Protein AF-A0AAN1KFK6-F1 (afdb_monomer)

pLDDT: mean 87.68, std 8.84, range [56.28, 96.44]

Sequence (69 aa):
MRNQLHLDENSELVATIVDDKIVIRALPTADEWTDLFKNTPTEVVNLDKRGHYDPEKSPAFHDWMHEND

Radius of gyration: 20.46 Å; Cα contacts (8 Å, |Δi|>4): 44; chains: 1; bounding box: 37×31×52 Å

Structure (mmCIF, N/CA/C/O backbone):
data_AF-A0AAN1KFK6-F1
#
_entry.id   AF-A0AAN1KFK6-F1
#
loop_
_atom_site.group_PDB
_atom_site.id
_atom_site.type_symbol
_atom_site.label_atom_id
_atom_site.label_alt_id
_atom_site.label_comp_id
_atom_site.label_asym_id
_atom_site.label_entity_id
_atom_site.label_seq_id
_atom_site.pdbx_PDB_ins_code
_atom_site.Cartn_x
_atom_site.Cartn_y
_atom_site.Cartn_z
_atom_site.occupancy
_atom_site.B_iso_or_equiv
_atom_site.auth_seq_id
_atom_site.auth_comp_id
_atom_site.auth_asy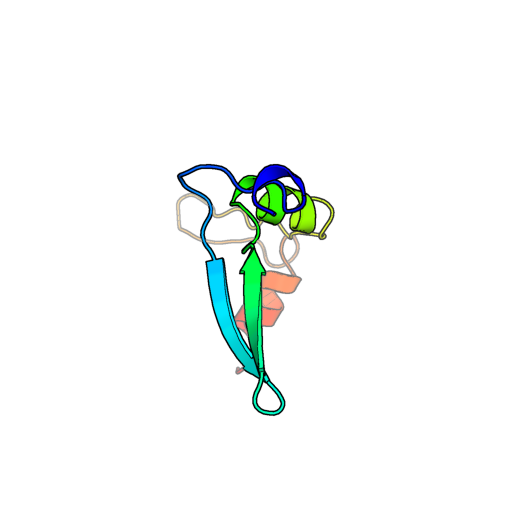m_id
_at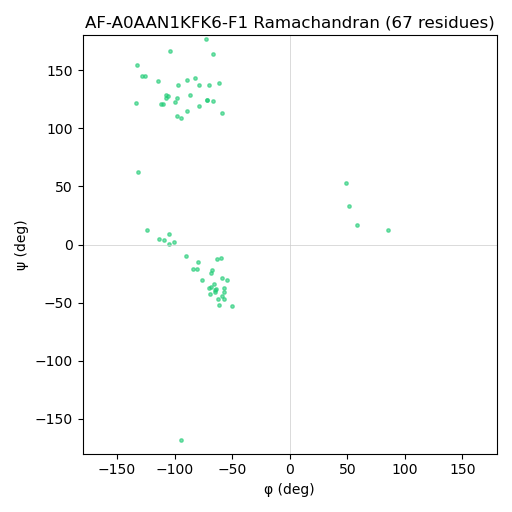om_site.auth_atom_id
_atom_site.pdbx_PDB_model_num
ATOM 1 N N . MET A 1 1 ? -2.760 10.514 27.567 1.00 60.50 1 MET A N 1
ATOM 2 C CA . MET A 1 1 ? -3.479 10.278 26.298 1.00 60.50 1 MET A CA 1
ATOM 3 C C . MET A 1 1 ? -2.592 10.528 25.080 1.00 60.50 1 MET A C 1
ATOM 5 O O . MET A 1 1 ? -2.152 9.538 24.524 1.00 60.50 1 MET A O 1
ATOM 9 N N . ARG A 1 2 ? -2.212 11.773 24.725 1.00 66.00 2 ARG A N 1
ATOM 10 C CA . ARG A 1 2 ? -1.304 12.065 23.583 1.00 66.00 2 ARG A CA 1
ATOM 11 C C . ARG A 1 2 ? -0.004 11.236 23.600 1.00 66.00 2 ARG A C 1
ATOM 13 O O . ARG A 1 2 ? 0.253 10.486 22.670 1.00 66.00 2 ARG A O 1
ATOM 20 N N . ASN A 1 3 ? 0.730 11.261 24.717 1.00 69.94 3 ASN A N 1
ATOM 21 C CA . ASN A 1 3 ? 1.989 10.510 24.871 1.00 69.94 3 ASN A CA 1
ATOM 22 C C . ASN A 1 3 ? 1.811 8.981 24.917 1.00 69.94 3 ASN A C 1
ATOM 24 O O . ASN A 1 3 ? 2.748 8.256 24.624 1.00 69.94 3 ASN A O 1
ATOM 28 N N . GLN A 1 4 ? 0.632 8.487 25.313 1.00 72.56 4 GLN A N 1
ATOM 29 C CA . GLN A 1 4 ? 0.342 7.043 25.362 1.00 72.56 4 GLN A CA 1
ATOM 30 C C . GLN A 1 4 ? -0.011 6.481 23.982 1.00 72.56 4 GLN A C 1
ATOM 32 O O . GLN A 1 4 ? 0.068 5.278 23.778 1.00 72.56 4 GLN A O 1
ATOM 37 N N . LEU A 1 5 ? -0.428 7.355 23.066 1.00 71.69 5 LEU A N 1
ATOM 38 C CA . LEU A 1 5 ? -0.769 7.029 21.686 1.00 71.69 5 LEU A CA 1
ATOM 39 C C . LEU A 1 5 ? 0.329 7.475 20.708 1.00 71.69 5 LEU A C 1
ATOM 41 O O . LEU A 1 5 ? 0.102 7.436 19.508 1.00 71.69 5 LEU A O 1
ATOM 45 N N . HIS A 1 6 ? 1.486 7.916 21.222 1.00 74.06 6 HIS A N 1
ATOM 46 C CA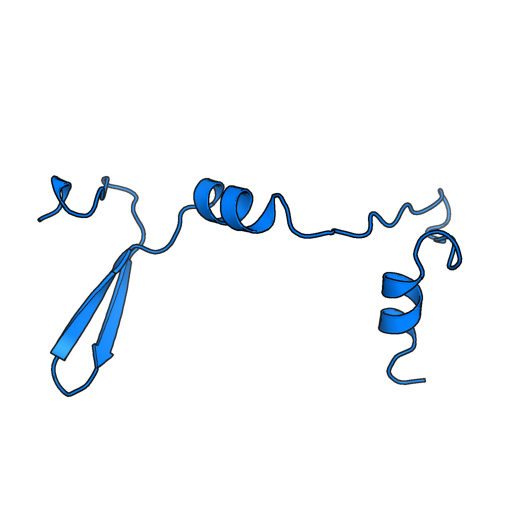 . HIS A 1 6 ? 2.631 8.393 20.437 1.00 74.06 6 HIS A CA 1
ATOM 47 C C . HIS A 1 6 ? 2.283 9.471 19.396 1.00 74.06 6 HIS A C 1
ATOM 49 O O . HIS A 1 6 ? 2.903 9.546 18.346 1.00 74.06 6 HIS A O 1
ATOM 55 N N . LEU A 1 7 ? 1.302 10.323 19.706 1.00 82.62 7 LEU A N 1
ATOM 56 C CA . LEU A 1 7 ? 0.844 11.369 18.794 1.00 82.62 7 LEU A CA 1
ATOM 57 C C . LEU A 1 7 ? 1.692 12.633 18.952 1.00 82.62 7 LEU A C 1
ATOM 59 O O . LEU A 1 7 ? 1.813 13.171 20.058 1.00 82.62 7 LEU A O 1
ATOM 63 N N . ASP A 1 8 ? 2.209 13.161 17.853 1.00 84.19 8 ASP A N 1
ATOM 64 C CA . ASP A 1 8 ? 2.775 14.503 17.773 1.00 84.19 8 ASP A CA 1
ATOM 65 C C . ASP A 1 8 ? 1.725 15.519 17.271 1.00 84.19 8 ASP A C 1
ATOM 67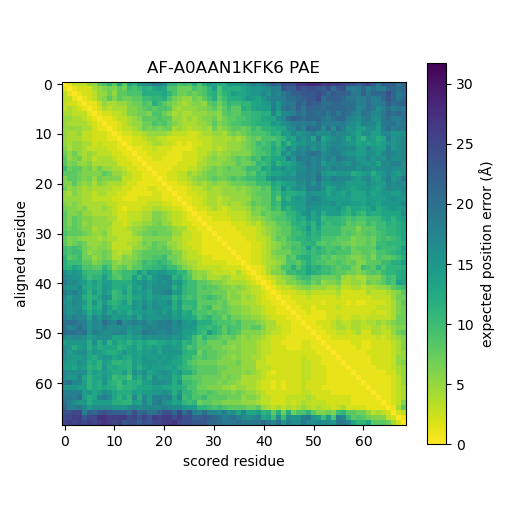 O O . ASP A 1 8 ? 0.522 15.302 17.397 1.00 84.19 8 ASP A O 1
ATOM 71 N N . GLU A 1 9 ? 2.152 16.730 16.919 1.00 82.81 9 GLU A N 1
ATOM 72 C CA . GLU A 1 9 ? 1.267 17.840 16.517 1.00 82.81 9 GLU A CA 1
ATOM 73 C C . GLU A 1 9 ? 0.785 17.749 15.066 1.00 82.81 9 GLU A C 1
ATOM 75 O O . GLU A 1 9 ? -0.200 18.392 14.713 1.00 82.81 9 GLU A O 1
ATOM 80 N N . ASN A 1 10 ? 1.436 16.909 14.266 1.00 82.00 10 ASN A N 1
ATOM 81 C CA . ASN A 1 10 ? 1.150 16.655 12.861 1.00 82.00 10 ASN A CA 1
ATOM 82 C C . ASN A 1 10 ? 0.548 15.259 12.635 1.00 82.00 10 ASN A C 1
ATOM 84 O O . ASN A 1 10 ? 0.335 14.865 11.492 1.00 82.00 10 ASN A O 1
ATOM 88 N N . SER A 1 11 ? 0.284 14.491 13.697 1.00 83.50 11 SER A N 1
ATOM 89 C CA . SER A 1 11 ? -0.296 13.156 13.563 1.00 83.50 11 SER A CA 1
ATOM 90 C C . SER A 1 11 ? -1.721 13.220 13.018 1.00 83.50 11 SER A C 1
ATOM 92 O O . SER A 1 11 ? -2.611 13.828 13.619 1.00 83.50 11 SER A O 1
ATOM 94 N N . GLU A 1 12 ? -1.950 12.531 11.905 1.00 87.94 12 GLU A N 1
ATOM 95 C CA . GLU A 1 12 ? -3.280 12.386 11.330 1.00 87.94 12 GLU A CA 1
ATOM 96 C C . GLU A 1 12 ? -4.088 11.321 12.077 1.00 87.94 12 GLU A C 1
ATOM 98 O O . GLU A 1 12 ? -3.598 10.242 12.425 1.00 87.94 12 GLU A O 1
ATOM 103 N N . LEU A 1 13 ? -5.359 11.631 12.331 1.00 89.81 13 LEU A N 1
ATOM 104 C CA . LEU A 1 13 ? -6.270 10.783 13.089 1.00 89.81 13 LEU A CA 1
ATOM 105 C C . LEU A 1 13 ? -7.530 10.506 12.280 1.00 89.81 13 LEU A C 1
ATOM 107 O O . LEU A 1 13 ? -8.060 11.391 11.610 1.00 89.81 13 LEU A O 1
ATOM 111 N N . VAL A 1 14 ? -8.072 9.302 12.438 1.00 90.88 14 VAL A N 1
ATOM 112 C CA . VAL A 1 14 ? -9.411 8.966 11.958 1.00 90.88 14 VAL A CA 1
ATOM 113 C C . VAL A 1 14 ? -10.365 8.837 13.140 1.00 90.88 14 VAL A C 1
ATOM 115 O O . VAL A 1 14 ? -10.090 8.129 14.113 1.00 90.88 14 VAL A O 1
ATOM 118 N N . ALA A 1 15 ? -11.497 9.531 13.054 1.00 92.94 15 ALA A N 1
ATOM 119 C CA . ALA A 1 15 ? -12.602 9.404 13.992 1.00 92.94 15 ALA A CA 1
ATOM 120 C C . ALA A 1 15 ? -13.755 8.669 13.304 1.00 92.94 15 ALA A C 1
ATOM 122 O O . ALA A 1 15 ? -14.208 9.064 12.232 1.00 92.94 15 ALA A O 1
ATOM 123 N N . THR A 1 16 ? -14.225 7.592 13.921 1.00 95.44 16 THR A N 1
ATOM 124 C CA . THR A 1 16 ? -15.327 6.766 13.410 1.00 95.44 16 THR A CA 1
ATOM 125 C C . THR A 1 16 ? -16.331 6.496 14.517 1.00 95.44 16 THR A C 1
ATOM 127 O O . THR A 1 16 ? -15.977 6.524 15.695 1.00 95.44 16 THR A O 1
ATOM 130 N N . ILE A 1 17 ? -17.585 6.240 14.147 1.00 95.56 17 ILE A N 1
ATOM 131 C CA . ILE A 1 17 ? -18.602 5.763 15.085 1.00 95.56 17 ILE A CA 1
ATOM 132 C C . ILE A 1 17 ? -18.720 4.251 14.911 1.00 95.56 17 ILE A C 1
ATOM 134 O O . ILE A 1 17 ? -18.978 3.776 13.807 1.00 95.56 17 ILE A O 1
ATOM 138 N N . VAL A 1 18 ? -18.515 3.509 15.996 1.00 95.31 18 VAL A N 1
ATOM 139 C CA . VAL A 1 18 ? -18.644 2.048 16.052 1.00 95.31 18 VAL A CA 1
ATOM 140 C C . VAL A 1 18 ? -19.446 1.706 17.302 1.00 95.31 18 VAL A C 1
ATOM 142 O O . VAL A 1 18 ? -19.044 2.095 18.396 1.00 95.31 18 VAL A O 1
ATOM 145 N N . ASP A 1 19 ? -20.577 1.015 17.145 1.00 95.38 19 ASP A N 1
ATOM 146 C CA . ASP A 1 19 ? -21.478 0.623 18.243 1.00 95.38 19 ASP A CA 1
ATOM 147 C C . ASP A 1 19 ? -21.824 1.786 19.196 1.00 95.38 19 ASP A C 1
ATOM 149 O O . ASP A 1 19 ? -21.593 1.711 20.405 1.00 95.38 19 ASP A O 1
ATOM 153 N N . ASP A 1 20 ? -22.305 2.900 18.632 1.00 95.62 20 ASP A N 1
ATOM 154 C CA . ASP A 1 20 ? -22.647 4.147 19.342 1.00 95.62 20 ASP A CA 1
ATOM 155 C C . ASP A 1 20 ? -21.490 4.790 20.135 1.00 95.62 20 ASP A C 1
ATOM 157 O O . ASP A 1 20 ? -21.698 5.663 20.983 1.00 95.62 20 ASP A O 1
ATOM 161 N N . LYS A 1 21 ? -20.242 4.402 19.849 1.00 95.00 21 LYS A N 1
ATOM 162 C CA . LYS A 1 21 ? -19.033 4.973 20.456 1.00 95.00 21 LYS A CA 1
ATOM 163 C C . LYS A 1 21 ? -18.196 5.694 19.414 1.00 95.00 21 LYS A C 1
ATOM 165 O O . LYS A 1 21 ? -17.998 5.198 18.309 1.00 95.00 21 LYS A O 1
ATOM 170 N N . ILE A 1 22 ? -17.630 6.835 19.802 1.00 94.62 22 ILE A N 1
ATOM 171 C CA . ILE A 1 22 ? -16.603 7.512 19.008 1.00 94.62 22 ILE A CA 1
ATOM 172 C C . ILE A 1 22 ? -15.271 6.801 19.246 1.00 94.62 22 ILE A C 1
ATOM 174 O O . ILE A 1 22 ? -14.766 6.756 20.369 1.00 94.62 22 ILE A O 1
ATOM 178 N N . VAL A 1 23 ? -14.696 6.261 18.177 1.00 93.06 23 VAL A N 1
ATOM 179 C CA . VAL A 1 23 ? -13.383 5.623 18.164 1.00 93.06 23 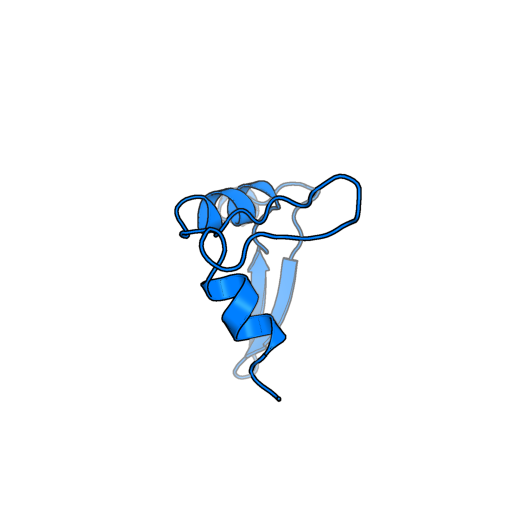VAL A CA 1
ATOM 180 C C . VAL A 1 23 ? -12.423 6.513 17.391 1.00 93.06 23 VAL A C 1
ATOM 182 O O . VAL A 1 23 ? -12.634 6.783 16.209 1.00 93.06 23 VAL A O 1
ATOM 185 N N . ILE A 1 24 ? -11.356 6.942 18.062 1.00 90.12 24 ILE A N 1
ATOM 186 C CA . ILE A 1 24 ? -10.266 7.726 17.476 1.00 90.12 24 ILE A CA 1
ATOM 187 C C . ILE A 1 24 ? -9.056 6.808 17.325 1.00 90.12 24 ILE A C 1
ATOM 189 O O . ILE A 1 24 ? -8.659 6.151 18.290 1.00 90.12 24 ILE A O 1
ATOM 193 N N . ARG A 1 25 ? -8.477 6.751 16.126 1.00 87.00 25 ARG A N 1
ATOM 194 C CA . ARG A 1 25 ? -7.271 5.965 15.831 1.00 87.00 25 ARG A CA 1
ATOM 195 C C . ARG A 1 25 ? -6.229 6.839 15.146 1.00 87.00 25 ARG A C 1
ATOM 197 O O . ARG A 1 25 ? -6.591 7.704 14.352 1.00 87.00 25 ARG A O 1
ATOM 204 N N . ALA A 1 26 ? -4.960 6.584 15.445 1.00 87.31 26 ALA A N 1
ATOM 205 C CA . ALA A 1 26 ? -3.850 7.133 14.677 1.00 87.31 26 ALA A CA 1
ATOM 206 C C . ALA A 1 26 ? -3.809 6.477 13.295 1.00 87.31 26 ALA A C 1
ATOM 208 O O . ALA A 1 26 ? -4.004 5.262 13.192 1.00 87.31 26 ALA A O 1
ATOM 209 N N . LEU A 1 27 ? -3.578 7.270 12.252 1.00 86.62 27 LEU A N 1
ATOM 210 C CA . LEU A 1 27 ? -3.195 6.730 10.954 1.00 86.62 27 LEU A CA 1
ATOM 211 C C . LEU A 1 27 ? -1.690 6.447 10.955 1.00 86.62 27 LEU A C 1
ATOM 213 O O . LEU A 1 27 ? -0.943 7.221 11.556 1.00 86.62 27 LEU A O 1
ATOM 217 N N . PRO A 1 28 ? -1.233 5.367 10.295 1.00 85.56 28 PRO A N 1
ATOM 218 C CA . PRO A 1 28 ? 0.193 5.162 10.114 1.00 85.56 28 PRO A CA 1
ATOM 219 C C . PRO A 1 28 ? 0.792 6.317 9.309 1.00 85.56 28 PRO A C 1
ATOM 221 O O . PRO A 1 28 ? 0.206 6.787 8.329 1.00 85.56 28 PRO A O 1
ATOM 224 N N . THR A 1 29 ? 1.970 6.755 9.724 1.00 86.31 29 THR A N 1
ATOM 225 C CA . THR A 1 29 ? 2.813 7.714 9.009 1.00 86.31 29 THR A CA 1
ATOM 226 C C . THR A 1 29 ? 3.331 7.121 7.696 1.00 86.31 29 THR A C 1
ATOM 228 O O . THR A 1 29 ? 3.310 5.907 7.486 1.00 86.31 29 THR A O 1
ATOM 231 N N . ALA A 1 30 ? 3.833 7.970 6.793 1.00 85.88 30 ALA A N 1
ATOM 232 C CA . ALA A 1 30 ? 4.437 7.517 5.536 1.00 85.88 30 ALA A CA 1
ATOM 233 C C . ALA A 1 30 ? 5.602 6.529 5.760 1.00 85.88 30 ALA A C 1
ATOM 235 O O . ALA A 1 30 ? 5.739 5.553 5.018 1.00 85.88 30 ALA A O 1
ATOM 236 N N . ASP A 1 31 ? 6.399 6.746 6.809 1.00 88.12 31 ASP A N 1
ATOM 237 C CA . ASP A 1 31 ? 7.501 5.858 7.182 1.00 88.12 31 ASP A CA 1
ATOM 238 C C . ASP A 1 31 ? 6.982 4.518 7.717 1.00 88.12 31 ASP A C 1
ATOM 240 O O . ASP A 1 31 ? 7.473 3.472 7.303 1.00 88.12 31 ASP A O 1
ATOM 244 N N . GLU A 1 32 ? 5.939 4.518 8.555 1.00 87.56 32 GLU A N 1
ATOM 245 C CA . GLU A 1 32 ? 5.306 3.282 9.043 1.00 87.56 32 GLU A CA 1
ATOM 246 C C . GLU A 1 32 ? 4.658 2.478 7.910 1.00 87.56 32 GLU A C 1
ATOM 248 O O . GLU A 1 32 ? 4.760 1.251 7.888 1.00 87.56 32 GLU A O 1
ATOM 253 N N . TRP A 1 33 ? 4.034 3.149 6.938 1.00 88.44 33 TRP A N 1
ATOM 254 C CA . TRP A 1 33 ? 3.544 2.498 5.722 1.00 88.44 33 TRP A CA 1
ATOM 255 C C . TRP A 1 33 ? 4.690 1.882 4.921 1.00 88.44 33 TRP A C 1
ATOM 257 O O . TRP A 1 33 ? 4.608 0.721 4.520 1.00 88.44 33 TRP A O 1
ATOM 267 N N . THR A 1 34 ? 5.777 2.627 4.724 1.00 87.75 34 THR A N 1
ATOM 268 C CA . THR A 1 34 ? 6.970 2.132 4.024 1.00 87.75 34 THR A CA 1
ATOM 269 C C . THR A 1 34 ? 7.549 0.906 4.731 1.00 87.75 34 THR A C 1
ATOM 271 O O . THR A 1 34 ? 7.838 -0.106 4.093 1.00 87.75 34 THR A O 1
ATOM 274 N N . ASP A 1 35 ? 7.652 0.953 6.058 1.00 90.06 35 ASP A N 1
ATOM 275 C CA . ASP A 1 35 ? 8.147 -0.146 6.879 1.00 90.06 35 ASP A CA 1
ATOM 276 C C . ASP A 1 35 ? 7.235 -1.375 6.856 1.00 90.06 35 ASP A C 1
ATOM 278 O O . ASP A 1 35 ? 7.735 -2.503 6.902 1.00 90.06 35 ASP A O 1
ATOM 282 N N . LEU A 1 36 ? 5.916 -1.183 6.764 1.00 88.69 36 LEU A N 1
ATOM 283 C CA . LEU A 1 36 ? 4.955 -2.277 6.634 1.00 88.69 36 LEU A CA 1
ATOM 284 C C . LEU A 1 36 ? 5.155 -3.027 5.311 1.00 88.69 36 LEU A C 1
ATOM 286 O O . LEU A 1 36 ? 5.115 -4.258 5.281 1.00 88.69 36 LEU A O 1
ATOM 290 N N . PHE A 1 37 ? 5.412 -2.294 4.227 1.00 85.69 37 PHE A N 1
ATOM 291 C CA . PHE A 1 37 ? 5.551 -2.870 2.892 1.00 85.69 37 PHE A CA 1
ATOM 292 C C . PHE A 1 37 ? 6.979 -3.274 2.519 1.00 85.69 37 PHE A C 1
ATOM 294 O O . PHE A 1 37 ? 7.142 -3.992 1.535 1.00 85.69 37 PHE A O 1
ATOM 301 N N . LYS A 1 38 ? 8.004 -2.914 3.302 1.00 86.62 38 LYS A N 1
ATOM 302 C CA . LYS A 1 38 ? 9.423 -3.109 2.933 1.00 86.62 38 LYS A CA 1
ATOM 303 C C . LYS A 1 38 ? 9.821 -4.537 2.556 1.00 86.62 38 LYS A C 1
ATOM 305 O O . LYS A 1 38 ? 10.735 -4.726 1.763 1.00 86.62 38 LYS A O 1
ATOM 310 N N . ASN A 1 39 ? 9.159 -5.537 3.138 1.00 85.25 39 ASN A N 1
ATOM 311 C CA . ASN A 1 39 ? 9.441 -6.955 2.894 1.00 85.25 39 ASN A CA 1
ATOM 312 C C . ASN A 1 39 ? 8.451 -7.597 1.917 1.00 85.25 39 ASN A C 1
ATOM 314 O O . ASN A 1 39 ? 8.513 -8.804 1.685 1.00 85.25 39 ASN A O 1
ATOM 318 N N . THR A 1 40 ? 7.510 -6.821 1.380 1.00 84.19 40 THR A N 1
ATOM 319 C CA . THR A 1 40 ? 6.554 -7.333 0.406 1.00 84.19 40 THR A CA 1
ATOM 320 C C . THR A 1 40 ? 7.297 -7.559 -0.906 1.00 84.19 40 THR A C 1
ATOM 322 O O . THR A 1 40 ? 7.927 -6.621 -1.407 1.00 84.19 40 THR A O 1
ATOM 325 N N . PRO A 1 41 ? 7.259 -8.779 -1.472 1.00 81.62 41 PRO A N 1
ATOM 326 C CA . PRO A 1 41 ? 7.893 -9.043 -2.752 1.00 81.62 41 PRO A CA 1
ATOM 327 C C . PRO A 1 41 ? 7.274 -8.119 -3.800 1.00 81.62 41 PRO A C 1
ATOM 329 O O . PRO A 1 41 ? 6.090 -8.218 -4.108 1.00 81.62 41 PRO A O 1
ATOM 332 N N . THR A 1 42 ? 8.083 -7.188 -4.298 1.00 84.50 42 THR A N 1
ATOM 333 C CA . THR A 1 42 ? 7.682 -6.224 -5.320 1.00 84.50 42 THR A CA 1
ATOM 334 C C . THR A 1 42 ? 8.434 -6.557 -6.591 1.00 84.50 42 THR A C 1
ATOM 336 O O . THR A 1 42 ? 9.666 -6.572 -6.607 1.00 84.50 42 THR A O 1
ATOM 339 N N . GLU A 1 43 ? 7.694 -6.845 -7.654 1.00 90.25 43 GLU A N 1
ATOM 340 C CA . GLU A 1 43 ? 8.280 -7.013 -8.975 1.00 90.25 43 GLU A CA 1
ATOM 341 C C . GLU A 1 43 ? 8.719 -5.642 -9.502 1.00 90.25 43 GLU A C 1
ATOM 343 O O . GLU A 1 43 ? 7.933 -4.696 -9.550 1.00 90.25 43 GLU A O 1
ATOM 348 N N . VAL A 1 44 ? 9.994 -5.516 -9.871 1.00 90.50 44 VAL A N 1
ATOM 349 C CA . VAL A 1 44 ? 10.535 -4.275 -10.433 1.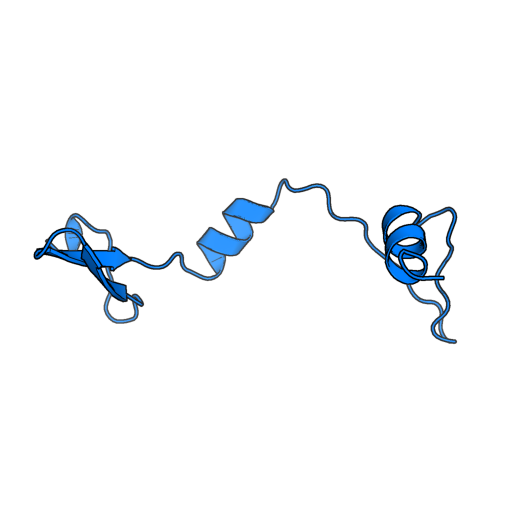00 90.50 44 VAL A CA 1
ATOM 350 C C . VAL A 1 44 ? 10.477 -4.358 -11.952 1.00 90.50 44 VAL A C 1
ATOM 352 O O . VAL A 1 44 ? 11.257 -5.080 -12.574 1.00 90.50 44 VAL A O 1
ATOM 355 N N . VAL A 1 45 ? 9.579 -3.578 -12.550 1.00 93.75 45 VAL A N 1
ATOM 356 C CA . VAL A 1 45 ? 9.408 -3.506 -14.004 1.00 93.75 45 VAL A CA 1
ATOM 357 C C . VAL A 1 45 ? 10.322 -2.427 -14.571 1.00 93.75 45 VAL A C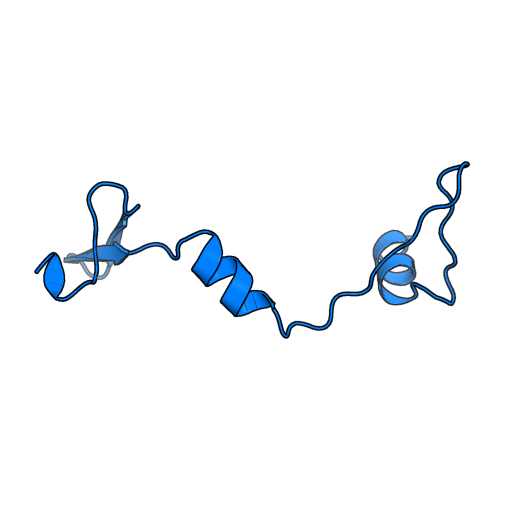 1
ATOM 359 O O . VAL A 1 45 ? 10.167 -1.240 -14.285 1.00 93.75 45 VAL A O 1
ATOM 362 N N . ASN A 1 46 ? 11.290 -2.833 -15.388 1.00 94.62 46 ASN A N 1
ATOM 363 C CA . ASN A 1 46 ? 12.187 -1.906 -16.070 1.00 94.62 46 ASN A CA 1
ATOM 364 C C . ASN A 1 46 ? 11.697 -1.661 -17.496 1.00 94.62 46 ASN A C 1
ATOM 366 O O . ASN A 1 46 ? 11.531 -2.607 -18.265 1.00 94.62 46 ASN A O 1
ATOM 370 N N . LEU A 1 47 ? 11.519 -0.389 -17.849 1.00 95.44 47 LEU A N 1
ATOM 371 C CA . LEU A 1 47 ? 11.143 0.025 -19.197 1.00 95.44 47 LEU A CA 1
ATOM 372 C C . LEU A 1 47 ? 12.378 0.443 -19.992 1.00 95.44 47 LEU A C 1
ATOM 374 O O . LEU A 1 47 ? 13.250 1.160 -19.493 1.00 95.44 47 LEU A O 1
ATOM 378 N N . ASP A 1 48 ? 12.446 0.019 -21.250 1.00 94.44 48 ASP A N 1
ATOM 379 C CA . ASP A 1 48 ? 13.454 0.505 -22.181 1.00 94.44 48 ASP A CA 1
ATOM 380 C C . ASP A 1 48 ? 13.162 1.951 -22.635 1.00 94.44 48 ASP A C 1
ATOM 382 O O . ASP A 1 48 ? 12.145 2.564 -22.303 1.00 94.44 48 ASP A O 1
ATOM 386 N N . LYS A 1 49 ? 14.058 2.526 -23.449 1.00 96.44 49 LYS A N 1
ATOM 387 C CA . LYS A 1 49 ? 13.910 3.903 -23.963 1.00 96.44 49 LYS A CA 1
ATOM 388 C C . LYS A 1 49 ? 12.677 4.116 -24.854 1.00 96.44 49 LYS A C 1
ATOM 390 O O . LYS A 1 49 ? 12.381 5.256 -25.201 1.00 96.44 49 LYS A O 1
ATOM 395 N N . ARG A 1 50 ? 12.019 3.043 -25.289 1.00 95.56 50 ARG A N 1
ATOM 396 C CA . ARG A 1 50 ? 10.804 3.052 -26.109 1.00 95.56 50 ARG A CA 1
ATOM 397 C C . ARG A 1 50 ? 9.559 2.705 -25.285 1.00 95.56 50 ARG A C 1
ATOM 399 O O . ARG A 1 50 ? 8.470 2.718 -25.845 1.00 95.56 50 ARG A O 1
ATOM 406 N N . GLY A 1 51 ? 9.711 2.463 -23.981 1.00 91.81 51 GLY A N 1
ATOM 407 C CA . GLY A 1 51 ? 8.621 2.146 -23.064 1.00 91.81 51 GLY A CA 1
ATOM 408 C C . GLY A 1 51 ? 8.234 0.667 -23.029 1.00 91.81 51 GLY A C 1
ATOM 409 O O . GLY A 1 51 ? 7.184 0.348 -22.484 1.00 91.81 51 GLY A O 1
ATOM 410 N N . HIS A 1 52 ? 9.037 -0.238 -23.596 1.00 95.12 52 HIS A N 1
ATOM 411 C CA . HIS A 1 52 ? 8.761 -1.675 -23.540 1.00 95.12 52 HIS A CA 1
ATOM 412 C C . HIS A 1 52 ? 9.379 -2.317 -22.296 1.00 95.12 52 HIS A C 1
ATOM 414 O O . HIS A 1 52 ? 10.504 -1.984 -21.917 1.00 95.12 52 HIS A O 1
ATOM 420 N N . TYR A 1 53 ? 8.658 -3.268 -21.701 1.00 95.44 53 TYR A N 1
ATOM 421 C CA . TYR A 1 53 ? 9.170 -4.169 -20.669 1.00 95.44 53 TYR A CA 1
ATOM 422 C C . TYR A 1 53 ? 9.433 -5.562 -21.257 1.00 95.44 53 TYR A C 1
ATOM 424 O O . TYR A 1 53 ? 9.004 -5.872 -22.368 1.00 95.44 53 TY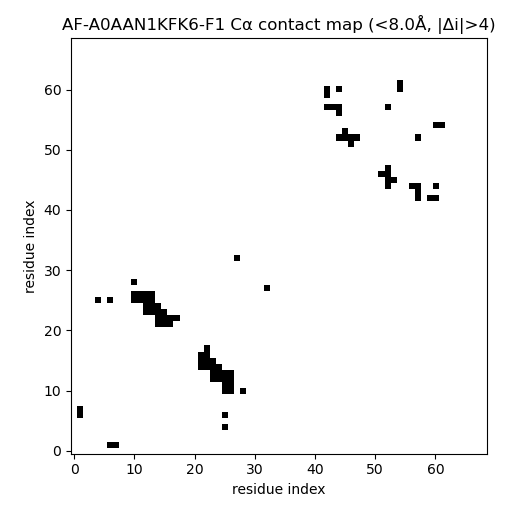R A O 1
ATOM 432 N N . ASP A 1 54 ? 10.154 -6.392 -20.508 1.00 95.50 54 ASP A N 1
ATOM 433 C CA . ASP A 1 54 ? 10.407 -7.796 -20.838 1.00 95.50 54 ASP A CA 1
ATOM 434 C C . ASP A 1 54 ? 9.420 -8.690 -20.058 1.00 95.50 54 ASP A C 1
ATOM 436 O O . ASP A 1 54 ? 9.555 -8.778 -18.833 1.00 95.50 54 ASP A O 1
ATOM 440 N N . PRO A 1 55 ? 8.441 -9.341 -20.720 1.00 94.94 55 PRO A N 1
ATOM 441 C CA . PRO A 1 55 ? 7.449 -10.190 -20.056 1.00 94.94 55 PRO A CA 1
ATOM 442 C C . PRO A 1 55 ? 8.048 -11.351 -19.261 1.00 94.94 55 PRO A C 1
ATOM 444 O O . PRO A 1 55 ? 7.473 -11.763 -18.261 1.00 94.94 55 PRO A O 1
ATOM 447 N N . GLU A 1 56 ? 9.215 -11.868 -19.659 1.00 94.19 56 GLU A N 1
ATOM 448 C CA . GLU A 1 56 ? 9.857 -12.973 -18.939 1.00 94.19 56 GLU A CA 1
ATOM 449 C C . GLU A 1 56 ? 10.518 -12.500 -17.639 1.00 94.19 56 GLU A C 1
ATOM 451 O O . GLU A 1 56 ? 10.592 -13.249 -16.665 1.00 94.19 56 GLU A O 1
ATOM 456 N N . LYS A 1 57 ? 11.001 -11.251 -17.604 1.00 93.62 57 LYS A N 1
ATOM 457 C CA . LYS A 1 57 ? 11.566 -10.641 -16.386 1.00 93.62 57 LYS A CA 1
ATOM 458 C C . LYS A 1 57 ? 10.506 -10.033 -15.475 1.00 93.62 57 LYS A C 1
ATOM 460 O O . LYS A 1 57 ? 10.786 -9.826 -14.295 1.00 93.62 57 LYS A O 1
ATOM 465 N N . SER A 1 58 ? 9.336 -9.730 -16.026 1.00 94.88 58 SER A N 1
ATOM 466 C CA . SER A 1 58 ? 8.220 -9.116 -15.315 1.00 94.88 58 SER A CA 1
ATOM 467 C C . SER A 1 58 ? 6.900 -9.860 -15.580 1.00 94.88 58 SER A C 1
ATOM 469 O O . SER A 1 58 ? 5.984 -9.294 -16.187 1.00 94.88 58 SER A O 1
ATOM 471 N N . PRO A 1 59 ? 6.809 -11.147 -15.186 1.00 93.88 59 PRO A N 1
ATOM 472 C CA . PRO A 1 59 ? 5.665 -11.988 -15.513 1.00 93.88 59 PRO A CA 1
ATOM 473 C C . PRO A 1 59 ? 4.395 -11.572 -14.769 1.00 93.88 59 PRO A C 1
ATOM 475 O O . PRO A 1 59 ? 3.332 -11.577 -15.377 1.00 93.88 59 PRO A O 1
ATOM 478 N N . ALA A 1 60 ? 4.472 -11.148 -13.499 1.00 92.19 60 ALA A N 1
ATOM 479 C CA . ALA A 1 60 ? 3.267 -10.738 -12.778 1.00 92.19 60 ALA A CA 1
ATOM 480 C C . ALA A 1 60 ? 2.693 -9.438 -13.356 1.00 92.19 60 ALA A C 1
ATOM 482 O O . ALA A 1 60 ? 1.477 -9.287 -13.456 1.00 92.19 60 ALA A O 1
ATOM 483 N N . PHE A 1 61 ? 3.558 -8.507 -13.778 1.00 92.50 61 PHE A N 1
ATOM 484 C CA . PHE A 1 61 ? 3.114 -7.316 -14.497 1.00 92.50 61 PHE A CA 1
ATOM 485 C C . PHE A 1 61 ? 2.507 -7.660 -15.861 1.00 92.50 61 PHE A C 1
ATOM 487 O O . PHE A 1 61 ? 1.513 -7.051 -16.253 1.00 92.50 61 PHE A O 1
ATOM 494 N N . HIS A 1 62 ? 3.083 -8.632 -16.573 1.00 95.06 62 HIS A N 1
ATOM 495 C CA . HIS A 1 62 ? 2.544 -9.101 -17.846 1.00 95.06 62 HIS A CA 1
ATOM 496 C C . HIS A 1 62 ? 1.139 -9.680 -17.686 1.00 95.06 62 HIS A C 1
ATOM 498 O O . HIS A 1 62 ? 0.220 -9.229 -18.365 1.00 95.06 62 HIS A O 1
ATOM 504 N N . ASP A 1 63 ? 0.969 -10.613 -16.749 1.00 94.38 63 ASP A N 1
ATOM 505 C CA . ASP A 1 63 ? -0.317 -11.243 -16.467 1.00 94.38 63 ASP A CA 1
ATOM 506 C C . ASP A 1 63 ? -1.365 -10.182 -16.100 1.00 94.38 63 ASP A C 1
ATOM 508 O O . ASP A 1 63 ? -2.429 -10.142 -16.710 1.00 94.38 63 ASP A O 1
ATOM 512 N N . TRP A 1 64 ? -1.032 -9.238 -15.209 1.00 92.06 64 TRP A N 1
ATOM 513 C CA . TRP A 1 64 ? -1.921 -8.132 -14.826 1.00 92.06 64 TRP A CA 1
ATOM 514 C C . TRP A 1 64 ? -2.376 -7.271 -16.014 1.00 92.06 64 TRP A C 1
ATOM 516 O O . TRP A 1 64 ? -3.544 -6.891 -16.103 1.00 92.06 64 TRP A O 1
ATOM 526 N N . MET A 1 65 ? -1.473 -6.972 -16.951 1.00 90.56 65 MET A N 1
ATOM 527 C CA . MET A 1 65 ? -1.808 -6.197 -18.151 1.00 90.56 65 MET A CA 1
ATOM 528 C C . MET A 1 65 ? -2.756 -6.944 -19.101 1.00 90.56 65 MET A C 1
ATOM 530 O O . MET A 1 65 ? -3.438 -6.289 -19.888 1.00 90.56 65 MET A O 1
ATOM 534 N N . HIS A 1 66 ? -2.808 -8.277 -19.018 1.00 92.81 66 HIS A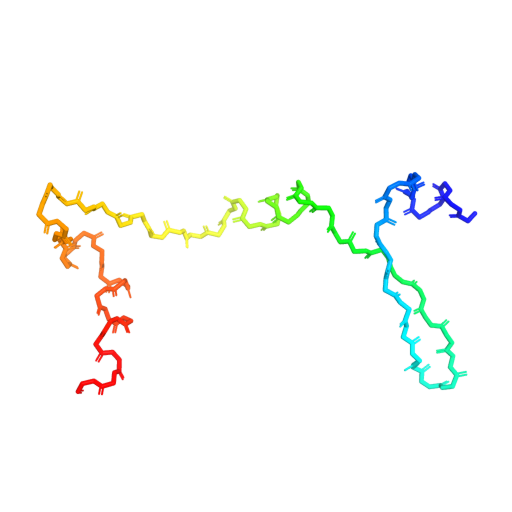 N 1
ATOM 535 C CA . HIS A 1 66 ? -3.581 -9.157 -19.900 1.00 92.81 66 HIS A CA 1
ATOM 536 C C . HIS A 1 66 ? -4.733 -9.895 -19.193 1.00 92.81 66 HIS A C 1
ATOM 538 O O . HIS A 1 66 ? -5.432 -10.682 -19.824 1.00 92.81 66 HIS A O 1
ATOM 544 N N . GLU A 1 67 ? -4.994 -9.624 -17.909 1.00 79.81 67 GLU A N 1
ATOM 545 C CA . GLU A 1 67 ? -6.036 -10.286 -17.099 1.00 79.81 67 GLU A CA 1
ATOM 546 C C . GLU A 1 67 ? -7.474 -10.124 -17.646 1.00 79.81 67 GLU A C 1
ATOM 548 O O . GLU A 1 67 ? -8.381 -10.816 -17.184 1.00 79.81 67 GLU A O 1
ATOM 553 N N . ASN A 1 68 ? -7.703 -9.236 -18.622 1.00 65.12 68 ASN A N 1
ATOM 554 C CA . ASN A 1 68 ? -9.014 -8.990 -19.241 1.00 65.12 68 ASN A CA 1
ATOM 555 C C . ASN A 1 68 ? -9.036 -9.151 -20.778 1.00 65.12 68 ASN A C 1
ATOM 557 O O . ASN A 1 68 ? -10.011 -8.715 -21.397 1.00 65.12 68 ASN A O 1
ATOM 561 N N . ASP A 1 69 ? -7.993 -9.734 -21.379 1.00 56.28 69 ASP A N 1
ATOM 562 C CA . ASP A 1 69 ? -7.919 -10.006 -22.827 1.00 56.28 69 ASP A CA 1
ATOM 563 C C . ASP A 1 69 ? -8.512 -11.375 -23.226 1.00 56.28 69 ASP A C 1
ATOM 565 O O . ASP A 1 69 ? -8.459 -12.335 -22.419 1.00 56.28 69 ASP A O 1
#

Organism: Lacticaseibacillus casei (NCBI:txid1582)

Foldseek 3Di:
DCVVLVHDPPWDWDWDQDPNDTDIHTDDDPVRVCVVCVPPDDQDFDADPVRDTDCVSRVVVVCVVVVPD

Mean predicted aligned error: 8.81 Å

Solvent-accessible surface area (backbone atoms only — not comparable to full-atom values): 4642 Å² total; per-residue (Å²): 105,56,79,79,68,73,52,64,97,81,61,53,70,48,77,45,80,55,95,96,34,84,45,78,43,78,56,79,49,76,65,54,50,48,64,70,49,68,81,54,91,71,87,78,79,62,63,48,100,84,68,50,65,54,54,89,79,28,46,71,63,43,50,64,76,47,74,85,114

Secondary structure (DSSP, 8-state):
-GGGTT--SS--EEEEEETTEEEEEEPPPHHHHHHHHTTS--------TTS---TTT-HHHHHHHHTT-

Nearest PDB structures (foldseek):
  2mrn-assembly1_B  TM=8.296E-01  e=2.432E-01  Escherichia coli K-12
  2mru-assembly1_B  TM=8.101E-01  e=4.406E-01  Escherichia coli K-12
  1yfb-assembly1_A  TM=8.069E-01  e=4.125E-01  Bacillus subtilis
  5l6m-assembly2_L-2  TM=4.997E-01  e=5.422E+00  Caulobacter vibrioides CB15
  6gzz-assembly1_W1  TM=3.706E-01  e=6.611E+00  Thermus thermophilus HB8